Protein AF-A0A950QDT6-F1 (afdb_monomer_lite)

Radius of gyration: 15.55 Å; chains: 1; bounding box: 31×47×38 Å

pLDDT: mean 73.55, std 13.55, range [39.38, 89.19]

Structure (mmCIF, N/CA/C/O backbone):
data_AF-A0A950QDT6-F1
#
_entry.id   AF-A0A950QDT6-F1
#
loop_
_atom_site.group_PDB
_atom_site.id
_atom_si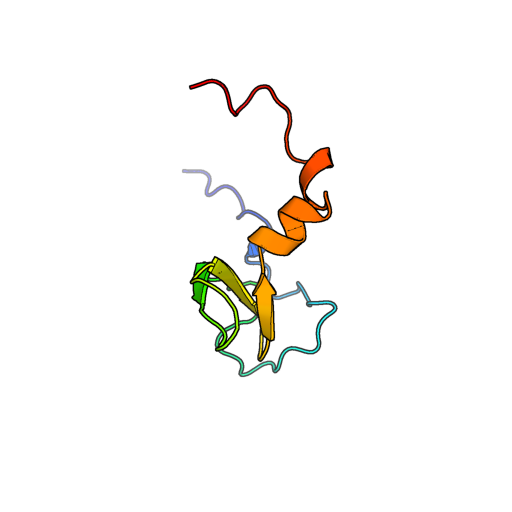te.type_symbol
_atom_site.label_atom_id
_atom_site.label_alt_id
_atom_site.label_comp_id
_atom_site.label_asym_id
_atom_site.label_entity_id
_atom_site.label_seq_id
_atom_site.pdbx_PDB_ins_code
_atom_site.Cartn_x
_atom_site.Cartn_y
_atom_site.Cartn_z
_atom_site.occupancy
_atom_site.B_iso_or_equiv
_atom_site.auth_seq_id
_atom_site.auth_comp_id
_atom_site.auth_asym_id
_atom_site.auth_atom_id
_atom_site.pdbx_PDB_model_num
ATOM 1 N N . MET A 1 1 ? -7.851 34.408 -4.966 1.00 41.06 1 MET A N 1
ATOM 2 C CA . MET A 1 1 ? -7.291 33.093 -4.607 1.00 41.06 1 MET A CA 1
ATOM 3 C C . MET A 1 1 ? -8.447 32.100 -4.614 1.00 41.06 1 MET A C 1
ATOM 5 O O . MET A 1 1 ? -9.191 32.061 -3.646 1.00 41.06 1 MET A O 1
ATOM 9 N N . ARG A 1 2 ? -8.721 31.420 -5.737 1.00 39.38 2 ARG A N 1
ATOM 10 C CA . ARG A 1 2 ? -9.671 30.298 -5.710 1.00 39.38 2 ARG A CA 1
ATOM 11 C C . ARG A 1 2 ? -8.895 29.134 -5.113 1.00 39.38 2 ARG A C 1
ATOM 13 O O . ARG A 1 2 ? -7.932 28.689 -5.726 1.00 39.38 2 ARG A O 1
ATOM 20 N N . VAL A 1 3 ? -9.239 28.753 -3.889 1.00 52.47 3 VAL A N 1
ATOM 21 C CA . VAL A 1 3 ? -8.857 27.445 -3.362 1.00 52.47 3 VAL A CA 1
ATOM 22 C C . VAL A 1 3 ? -9.602 26.467 -4.259 1.00 52.47 3 VAL A C 1
ATOM 24 O O . VAL A 1 3 ? -10.827 26.435 -4.226 1.00 52.47 3 VAL A O 1
ATOM 27 N N . SER A 1 4 ? -8.889 25.825 -5.181 1.00 54.16 4 SER A N 1
ATOM 28 C CA . SER A 1 4 ? -9.450 24.720 -5.949 1.00 54.16 4 SER A CA 1
ATOM 29 C C . SER A 1 4 ? -9.858 23.659 -4.935 1.00 54.16 4 SER A C 1
ATOM 31 O O . SER A 1 4 ? -9.029 23.271 -4.111 1.00 54.16 4 SER A O 1
ATOM 33 N N . ASP A 1 5 ? -11.134 23.280 -4.939 1.00 56.06 5 ASP A N 1
ATOM 34 C CA . ASP A 1 5 ? -11.663 22.205 -4.106 1.00 56.06 5 ASP A CA 1
ATOM 35 C C . ASP A 1 5 ? -10.743 20.981 -4.245 1.00 56.06 5 ASP A C 1
ATOM 37 O O . ASP A 1 5 ? -10.382 20.606 -5.363 1.00 56.06 5 ASP A O 1
ATOM 41 N N . GLY A 1 6 ? -10.270 20.464 -3.108 1.00 53.91 6 GLY A N 1
ATOM 42 C CA . GLY A 1 6 ? -9.207 19.462 -3.030 1.00 53.91 6 GLY A CA 1
ATOM 43 C C . GLY A 1 6 ? -9.448 18.256 -3.935 1.00 53.91 6 GLY A C 1
ATOM 44 O O . GLY A 1 6 ? -10.585 17.858 -4.193 1.00 53.91 6 GLY A O 1
ATOM 45 N N . ASP A 1 7 ? -8.357 17.671 -4.418 1.00 57.94 7 ASP A N 1
ATOM 46 C CA . ASP A 1 7 ? -8.362 16.348 -5.021 1.00 57.94 7 ASP A CA 1
ATOM 47 C C . ASP A 1 7 ? -9.122 15.388 -4.092 1.00 57.94 7 ASP A C 1
ATOM 49 O O . ASP A 1 7 ? -8.861 15.324 -2.894 1.00 57.94 7 ASP A O 1
ATOM 53 N N . GLY A 1 8 ? -10.125 14.672 -4.607 1.00 60.97 8 GLY A N 1
ATOM 54 C CA . GLY A 1 8 ? -11.076 13.900 -3.789 1.00 60.97 8 GLY A CA 1
ATOM 55 C C . GLY A 1 8 ? -10.469 12.809 -2.890 1.00 60.97 8 GLY A C 1
ATOM 56 O O . GLY A 1 8 ? -11.212 12.130 -2.197 1.00 60.97 8 GLY A O 1
ATOM 57 N N . THR A 1 9 ? -9.145 12.649 -2.875 1.00 60.75 9 THR A N 1
ATOM 58 C CA . THR A 1 9 ? -8.343 11.748 -2.036 1.00 60.75 9 THR A CA 1
ATOM 59 C C . THR A 1 9 ? -8.503 12.019 -0.536 1.00 60.75 9 THR A C 1
ATOM 61 O O . THR A 1 9 ? -8.453 11.082 0.257 1.00 60.75 9 THR A O 1
ATOM 64 N N . THR A 1 10 ? -8.761 13.271 -0.138 1.00 65.62 10 THR A N 1
ATOM 65 C CA . THR A 1 10 ? -8.911 13.661 1.280 1.00 65.62 10 THR A CA 1
ATOM 66 C C . THR A 1 10 ? -10.373 13.631 1.753 1.00 65.62 10 THR A C 1
ATOM 68 O O . THR A 1 10 ? -10.675 13.991 2.893 1.00 65.62 10 THR A O 1
ATOM 71 N N . ASP A 1 11 ? -11.321 13.213 0.904 1.00 74.12 11 ASP A N 1
ATOM 72 C CA . ASP A 1 11 ? -12.730 13.165 1.297 1.00 74.12 11 ASP A CA 1
ATOM 73 C C . ASP A 1 11 ? -12.947 12.083 2.369 1.00 74.12 11 ASP A C 1
ATOM 75 O O . ASP A 1 11 ? -12.736 10.885 2.157 1.00 74.12 11 ASP A O 1
ATOM 79 N N . LEU A 1 12 ? -13.397 12.513 3.550 1.00 69.44 12 LEU A N 1
ATOM 80 C CA . LEU A 1 12 ? -13.673 11.647 4.700 1.00 69.44 12 LEU A CA 1
ATOM 81 C C . LEU A 1 12 ? -14.831 10.667 4.444 1.00 69.44 12 LEU A C 1
ATOM 83 O O . LEU A 1 12 ? -15.037 9.739 5.223 1.00 69.44 12 LEU A O 1
ATOM 87 N N . ARG A 1 13 ? -15.595 10.858 3.359 1.00 73.75 13 ARG A N 1
ATOM 88 C CA . ARG A 1 13 ? -16.635 9.918 2.919 1.00 73.75 13 ARG A CA 1
ATOM 89 C C . ARG A 1 13 ? -16.080 8.719 2.160 1.00 73.75 13 ARG A C 1
ATOM 91 O O . ARG A 1 13 ? -16.816 7.751 1.973 1.00 73.75 13 ARG A O 1
ATOM 98 N N . LEU A 1 14 ? -14.823 8.765 1.713 1.00 70.50 14 LEU A N 1
ATOM 99 C CA . LEU A 1 14 ? -14.197 7.620 1.064 1.00 70.50 14 LEU A CA 1
ATOM 100 C C . LEU A 1 14 ? -14.005 6.486 2.069 1.00 70.50 14 LEU A C 1
ATOM 102 O O . LEU A 1 14 ? -13.494 6.663 3.175 1.00 70.50 14 LEU A O 1
ATOM 106 N N . GLN A 1 15 ? -14.433 5.301 1.657 1.00 73.00 15 GLN A N 1
ATOM 107 C CA . GLN A 1 15 ? -14.311 4.070 2.418 1.00 73.00 15 GLN A CA 1
ATOM 108 C C . GLN A 1 15 ? -13.444 3.114 1.608 1.00 73.00 15 GLN A C 1
ATOM 110 O O . GLN A 1 15 ? -13.653 2.948 0.403 1.00 73.00 15 GLN A O 1
ATOM 115 N N . SER A 1 16 ? -12.469 2.490 2.265 1.00 73.12 16 SER A N 1
ATOM 116 C CA . SER A 1 16 ? -11.736 1.398 1.638 1.00 73.12 16 SER A CA 1
ATOM 117 C C . SER A 1 16 ? -12.636 0.177 1.508 1.00 73.12 16 SER A C 1
ATOM 119 O O . SER A 1 16 ? -13.473 -0.096 2.365 1.00 73.12 16 SER A O 1
ATOM 121 N N . TRP A 1 17 ? -12.430 -0.588 0.441 1.00 79.12 17 TRP A N 1
ATOM 122 C CA . TRP A 1 17 ? -12.968 -1.941 0.328 1.00 79.12 17 TRP A CA 1
ATOM 123 C C . TRP A 1 17 ? -12.293 -2.901 1.324 1.00 79.12 17 TRP A C 1
ATOM 125 O O . TRP A 1 17 ? -12.841 -3.957 1.636 1.00 79.12 17 TRP A O 1
ATOM 135 N N . LEU A 1 18 ? -11.114 -2.532 1.840 1.00 74.00 18 LEU A N 1
ATOM 136 C CA . LEU A 1 18 ? -10.489 -3.197 2.976 1.00 74.00 18 LEU A CA 1
ATOM 137 C C . LEU A 1 18 ? -11.136 -2.711 4.280 1.00 74.00 18 LEU A C 1
ATOM 139 O O . LEU A 1 18 ? -11.327 -1.506 4.449 1.00 74.00 18 LEU A O 1
ATOM 143 N N . PRO A 1 19 ? -11.422 -3.612 5.234 1.00 74.12 19 PRO A N 1
ATOM 144 C CA . PRO A 1 19 ? -11.863 -3.206 6.558 1.00 74.12 19 PRO A CA 1
ATOM 145 C C . PRO A 1 19 ? -10.710 -2.471 7.252 1.00 74.12 19 PRO A C 1
ATOM 147 O O . PRO A 1 19 ? -9.709 -3.084 7.618 1.00 74.12 19 PRO A O 1
ATOM 150 N N . VAL A 1 20 ? -10.844 -1.155 7.399 1.00 73.06 20 VAL A N 1
ATOM 151 C CA . VAL A 1 20 ? -9.904 -0.305 8.136 1.00 73.06 20 VAL A CA 1
ATOM 152 C C . VAL A 1 20 ? -10.622 0.220 9.372 1.00 73.06 20 VAL A C 1
ATOM 154 O O . VAL A 1 20 ? -11.758 0.686 9.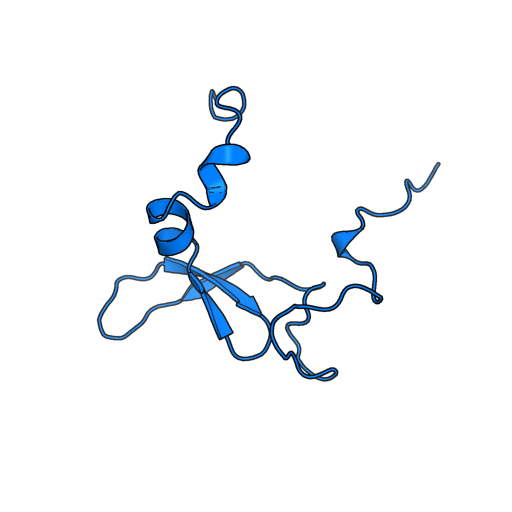280 1.00 73.06 20 VAL A O 1
ATOM 157 N N . SER A 1 21 ? -9.979 0.112 10.537 1.00 73.81 21 SER A N 1
ATOM 158 C CA . SER A 1 21 ? -10.528 0.666 11.776 1.00 73.81 21 SER A CA 1
ATOM 159 C C . SER A 1 21 ? -10.665 2.192 11.659 1.00 73.81 21 SER A C 1
ATOM 161 O O . SER A 1 21 ? -9.727 2.831 11.177 1.00 73.81 21 SER A O 1
ATOM 163 N N . PRO A 1 22 ? -11.767 2.801 12.139 1.00 69.00 22 PRO A N 1
ATOM 164 C CA . PRO A 1 22 ? -11.910 4.257 12.199 1.00 69.00 22 PRO A CA 1
ATOM 165 C C . PRO A 1 22 ? -10.820 4.954 13.027 1.00 69.00 22 PRO A C 1
ATOM 167 O O . PRO A 1 22 ? -10.588 6.142 12.839 1.00 69.00 22 PRO A O 1
ATOM 170 N N . GLU A 1 23 ? -10.169 4.223 13.938 1.00 73.94 23 GLU A N 1
ATOM 171 C CA . GLU A 1 23 ? -9.075 4.718 14.787 1.00 73.94 23 GLU A CA 1
ATOM 172 C C . GLU A 1 23 ? -7.680 4.373 14.242 1.00 73.94 23 GLU A C 1
ATOM 174 O O . GLU A 1 23 ? -6.683 4.580 14.925 1.00 73.94 23 GLU A O 1
ATOM 179 N N . SER A 1 24 ? -7.585 3.802 13.037 1.00 71.56 24 SER A N 1
ATOM 180 C CA . SER A 1 24 ? -6.287 3.504 12.429 1.00 71.56 24 SER A CA 1
ATOM 181 C C . SER A 1 24 ? -5.583 4.794 12.007 1.00 71.56 24 SER A C 1
ATOM 183 O O . SER A 1 24 ? -6.206 5.670 11.414 1.00 71.56 24 SER A O 1
ATOM 185 N N . ASP A 1 25 ? -4.267 4.869 12.220 1.00 73.31 25 ASP A N 1
ATOM 186 C CA . ASP A 1 25 ? -3.417 5.948 11.696 1.00 73.31 25 ASP A CA 1
ATOM 187 C C . ASP A 1 25 ? -3.295 5.923 10.154 1.00 73.31 25 ASP A C 1
ATOM 189 O O . ASP A 1 25 ? -2.810 6.881 9.545 1.00 73.31 25 ASP A O 1
ATOM 193 N N . PHE A 1 26 ? -3.763 4.843 9.509 1.00 78.19 26 PHE A N 1
ATOM 194 C CA . PHE A 1 26 ? -3.658 4.592 8.066 1.00 78.19 26 PHE A CA 1
ATOM 195 C C . PHE A 1 26 ? -5.031 4.402 7.385 1.00 78.19 26 PHE A C 1
ATOM 197 O O . PHE A 1 26 ? -5.295 3.339 6.806 1.00 78.19 26 PHE A O 1
ATOM 204 N N . PRO A 1 27 ? -5.950 5.387 7.456 1.00 75.38 27 PRO A N 1
ATOM 205 C CA . PRO A 1 27 ? -7.198 5.350 6.699 1.00 75.38 27 PRO A CA 1
ATOM 206 C C . PRO A 1 27 ? -6.933 5.492 5.188 1.00 75.38 27 PRO A C 1
ATOM 208 O O . PRO A 1 27 ? -5.841 5.864 4.774 1.00 75.38 27 PRO A O 1
ATOM 211 N N . ILE A 1 28 ? -7.932 5.245 4.330 1.00 77.06 28 ILE A N 1
ATOM 212 C CA . ILE A 1 28 ? -7.753 5.354 2.862 1.00 77.06 28 ILE A CA 1
ATOM 213 C C . ILE A 1 28 ? -7.337 6.760 2.399 1.00 77.06 28 ILE A C 1
ATOM 215 O O . ILE A 1 28 ? -6.754 6.916 1.333 1.00 77.06 28 ILE A O 1
ATOM 219 N N . GLN A 1 29 ? -7.614 7.774 3.213 1.00 76.19 29 GLN A N 1
ATOM 220 C CA . GLN A 1 29 ? -7.204 9.158 3.001 1.00 76.19 29 GLN A CA 1
ATOM 221 C C . GLN A 1 29 ? -5.713 9.391 3.297 1.00 76.19 29 GLN A C 1
ATOM 223 O O . GLN A 1 29 ? -5.150 10.390 2.862 1.00 76.19 29 GLN A O 1
ATOM 228 N N . ASN A 1 30 ? -5.071 8.494 4.048 1.00 71.75 30 ASN A N 1
ATOM 229 C CA . ASN A 1 30 ? -3.673 8.585 4.446 1.00 71.75 30 ASN A CA 1
ATOM 230 C C . ASN A 1 30 ? -2.943 7.312 4.009 1.00 71.75 30 ASN A C 1
ATOM 232 O O . ASN A 1 30 ? -2.882 6.323 4.737 1.00 71.75 30 ASN A O 1
ATOM 236 N N . LEU A 1 31 ? -2.398 7.357 2.795 1.00 78.12 31 LEU A N 1
ATOM 237 C CA . LEU A 1 31 ? -1.658 6.266 2.167 1.00 78.12 31 LEU A CA 1
ATOM 238 C C . LEU A 1 31 ? -0.156 6.598 2.135 1.00 78.12 31 LEU A C 1
ATOM 240 O O . LEU A 1 31 ? 0.367 6.960 1.077 1.00 78.12 31 LEU A O 1
ATOM 244 N N . PRO A 1 32 ? 0.562 6.531 3.275 1.00 81.75 32 PRO A N 1
ATOM 245 C CA . PRO A 1 32 ? 1.981 6.840 3.304 1.00 81.75 32 PRO A CA 1
ATOM 246 C C . PRO A 1 32 ? 2.775 5.778 2.544 1.00 81.75 32 PRO A C 1
ATOM 248 O O . PRO A 1 32 ? 2.572 4.572 2.710 1.00 81.75 32 PRO A O 1
ATOM 251 N N . PHE A 1 33 ? 3.733 6.243 1.747 1.00 83.06 33 PHE A N 1
ATOM 252 C CA . PHE A 1 33 ? 4.729 5.381 1.130 1.00 83.06 33 PHE A CA 1
ATOM 253 C C . PHE A 1 33 ? 5.798 5.026 2.161 1.00 83.06 33 PHE A C 1
ATOM 255 O O . PHE A 1 33 ? 6.409 5.904 2.771 1.00 83.06 33 PHE A O 1
ATOM 262 N N . GLY A 1 34 ? 6.035 3.733 2.335 1.00 83.38 34 GLY A N 1
ATOM 263 C CA . GLY A 1 34 ? 7.060 3.195 3.215 1.00 83.38 34 GLY A CA 1
ATOM 264 C C . GLY A 1 34 ? 7.908 2.157 2.494 1.00 83.38 34 GLY A C 1
ATOM 265 O O . GLY A 1 34 ? 7.460 1.506 1.552 1.00 83.38 34 GLY A O 1
ATOM 266 N N . SER A 1 35 ? 9.145 1.979 2.945 1.00 85.56 35 SER A N 1
ATOM 267 C CA . SER A 1 35 ? 9.930 0.798 2.595 1.00 85.56 35 SER A CA 1
ATOM 268 C C . SER A 1 35 ? 9.665 -0.294 3.624 1.00 85.56 35 SER A C 1
ATOM 270 O O . SER A 1 35 ? 9.829 -0.050 4.821 1.00 85.56 35 SER A O 1
ATOM 272 N N . PHE A 1 36 ? 9.298 -1.490 3.182 1.00 86.31 36 PHE A N 1
ATOM 273 C CA . PHE A 1 36 ? 9.101 -2.646 4.051 1.00 86.31 36 PHE A CA 1
ATOM 274 C C . PHE A 1 36 ? 9.955 -3.817 3.566 1.00 86.31 36 PHE A C 1
ATOM 276 O O . PHE A 1 36 ? 10.307 -3.906 2.391 1.00 86.31 36 PHE A O 1
ATOM 283 N N . SER A 1 37 ? 10.297 -4.721 4.475 1.00 84.12 37 SER A N 1
ATOM 284 C CA . SER A 1 37 ? 11.066 -5.933 4.189 1.00 84.12 37 SER A CA 1
ATOM 285 C C . SER A 1 37 ? 10.392 -7.118 4.863 1.00 84.12 37 SER A C 1
ATOM 287 O O . SER A 1 37 ? 9.938 -6.996 6.002 1.00 84.12 37 SER A O 1
ATOM 289 N N . THR A 1 38 ? 10.355 -8.262 4.189 1.00 83.44 38 THR A N 1
ATOM 290 C CA . THR A 1 38 ? 9.942 -9.536 4.798 1.00 83.44 38 THR A CA 1
ATOM 291 C C . THR A 1 38 ? 11.167 -10.445 4.912 1.00 83.44 38 THR A C 1
ATOM 293 O O . THR A 1 38 ? 12.143 -10.206 4.205 1.00 83.44 38 THR A O 1
ATOM 296 N N . PRO A 1 39 ? 11.167 -11.463 5.792 1.00 85.25 39 PRO A N 1
ATOM 297 C CA . PRO A 1 39 ? 12.339 -12.322 5.994 1.00 85.25 39 PRO A CA 1
ATOM 298 C C . PRO A 1 39 ? 12.886 -12.951 4.704 1.00 85.25 39 PRO A C 1
ATOM 300 O O . PRO A 1 39 ? 14.087 -13.173 4.593 1.00 85.25 39 PRO A O 1
ATOM 303 N N . ASP A 1 40 ? 12.006 -13.189 3.729 1.00 84.00 40 ASP A N 1
ATOM 304 C CA . ASP A 1 40 ? 12.307 -13.882 2.477 1.00 84.00 40 ASP A CA 1
ATOM 305 C C . ASP A 1 40 ? 12.447 -12.939 1.264 1.00 84.00 40 ASP A C 1
ATOM 307 O O . ASP A 1 40 ? 12.554 -13.406 0.129 1.00 84.00 40 ASP A O 1
ATOM 311 N N . ALA A 1 41 ? 12.417 -11.614 1.458 1.00 80.06 41 ALA A N 1
ATOM 312 C CA . ALA A 1 41 ? 12.462 -10.656 0.355 1.00 80.06 41 ALA A CA 1
ATOM 313 C C . ALA A 1 41 ? 13.255 -9.384 0.675 1.00 80.06 41 ALA A C 1
ATOM 315 O O . ALA A 1 41 ? 13.149 -8.820 1.765 1.00 80.06 41 ALA A O 1
ATOM 316 N N . ASP A 1 42 ? 13.963 -8.883 -0.341 1.00 85.75 42 ASP A N 1
ATOM 317 C CA . ASP A 1 42 ? 14.629 -7.579 -0.299 1.00 85.75 42 ASP A CA 1
ATOM 318 C C . ASP A 1 42 ? 13.652 -6.441 0.047 1.00 85.75 42 ASP A C 1
ATOM 320 O O . ASP A 1 42 ? 12.455 -6.558 -0.237 1.00 85.75 42 ASP A O 1
ATOM 324 N N . PRO A 1 43 ? 14.135 -5.320 0.619 1.00 86.12 43 PRO A N 1
ATOM 325 C CA . PRO A 1 43 ? 13.304 -4.157 0.910 1.00 86.12 43 PRO A CA 1
ATOM 326 C C . PRO A 1 43 ? 12.589 -3.628 -0.341 1.00 86.12 43 PRO A C 1
ATOM 328 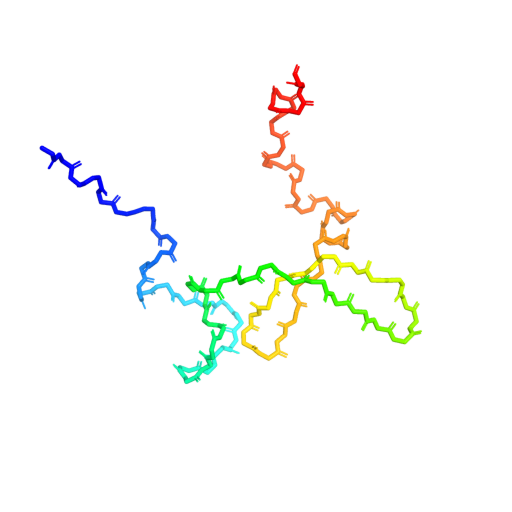O O . PRO A 1 43 ? 13.225 -3.351 -1.360 1.00 86.12 43 PRO A O 1
ATOM 331 N N . ARG A 1 44 ? 11.267 -3.446 -0.261 1.00 87.19 44 ARG A N 1
ATOM 332 C CA . ARG A 1 44 ? 10.422 -2.935 -1.356 1.00 87.19 44 ARG A CA 1
ATOM 333 C C . ARG A 1 44 ? 9.609 -1.736 -0.897 1.00 87.19 44 ARG A C 1
ATOM 335 O O . ARG A 1 44 ? 9.404 -1.525 0.297 1.00 87.19 44 ARG A O 1
ATOM 342 N N . ILE A 1 45 ? 9.135 -0.953 -1.862 1.00 88.38 45 ILE A N 1
ATOM 343 C CA . ILE A 1 45 ? 8.212 0.148 -1.592 1.00 88.38 45 ILE A CA 1
ATOM 344 C C . ILE A 1 45 ? 6.799 -0.416 -1.468 1.00 88.38 45 ILE A C 1
ATOM 346 O O . ILE A 1 45 ? 6.335 -1.162 -2.332 1.00 88.38 45 ILE A O 1
ATOM 350 N N . GLY A 1 46 ? 6.118 -0.032 -0.398 1.00 88.56 46 GLY A N 1
ATOM 351 C CA . GLY A 1 46 ? 4.725 -0.357 -0.166 1.00 88.56 46 GLY A CA 1
ATOM 352 C C . GLY A 1 46 ? 3.949 0.817 0.410 1.00 88.56 46 GLY A C 1
ATOM 353 O O . GLY A 1 46 ? 4.518 1.832 0.811 1.00 88.56 46 GLY A O 1
ATOM 354 N N . ILE A 1 47 ? 2.633 0.667 0.436 1.00 89.19 47 ILE A N 1
ATOM 355 C CA . ILE A 1 47 ? 1.705 1.635 1.020 1.00 89.19 47 ILE A CA 1
ATOM 356 C C . ILE A 1 47 ? 1.019 0.976 2.211 1.00 89.19 47 ILE A C 1
ATOM 358 O O . ILE A 1 47 ? 0.451 -0.105 2.062 1.00 89.19 47 ILE A O 1
ATOM 362 N N . ALA A 1 48 ? 1.050 1.613 3.379 1.00 85.31 48 ALA A N 1
ATOM 363 C CA . ALA A 1 48 ? 0.298 1.132 4.535 1.00 85.31 48 ALA A CA 1
ATOM 364 C C . ALA A 1 48 ? -1.188 1.506 4.407 1.00 85.31 48 ALA A C 1
ATOM 366 O O . ALA A 1 48 ? -1.517 2.643 4.077 1.00 85.31 48 ALA A O 1
ATOM 367 N N . ILE A 1 49 ? -2.080 0.548 4.669 1.00 82.88 49 ILE A N 1
ATOM 368 C CA . ILE A 1 49 ? -3.531 0.751 4.726 1.00 82.88 49 ILE A CA 1
ATOM 369 C C . ILE A 1 49 ? -4.137 -0.120 5.831 1.00 82.88 49 ILE A C 1
ATOM 371 O O . ILE A 1 49 ? -4.129 -1.353 5.758 1.00 82.88 49 ILE A O 1
ATOM 375 N N . GLY A 1 50 ? -4.667 0.521 6.872 1.00 81.94 50 GLY A N 1
ATOM 376 C CA . GLY A 1 50 ? -5.058 -0.159 8.104 1.00 81.94 50 GLY A CA 1
ATOM 377 C C . GLY A 1 50 ? -3.913 -1.006 8.667 1.00 81.94 50 GLY A C 1
ATOM 378 O O . GLY A 1 50 ? -2.809 -0.513 8.876 1.00 81.94 50 GLY A O 1
ATOM 379 N N . ASP A 1 51 ? -4.170 -2.305 8.830 1.00 82.62 51 ASP A N 1
ATOM 380 C CA . ASP A 1 51 ? -3.202 -3.285 9.346 1.00 82.62 51 ASP A CA 1
ATOM 381 C C . ASP A 1 51 ? -2.462 -4.055 8.233 1.00 82.62 51 ASP A C 1
ATOM 383 O O . ASP A 1 51 ? -1.889 -5.122 8.467 1.00 82.62 51 ASP A O 1
ATOM 387 N N . ARG A 1 52 ? -2.524 -3.578 6.982 1.00 83.38 52 ARG A N 1
ATOM 388 C CA . ARG A 1 52 ? -1.906 -4.235 5.821 1.00 83.38 52 ARG A CA 1
ATOM 389 C C . ARG A 1 52 ? -0.971 -3.293 5.075 1.00 83.38 52 ARG A C 1
ATOM 391 O O . ARG A 1 52 ? -1.088 -2.076 5.153 1.00 83.38 52 ARG A O 1
ATOM 398 N N . ILE A 1 53 ? -0.059 -3.883 4.305 1.00 86.88 53 ILE A N 1
ATOM 399 C CA . ILE A 1 53 ? 0.840 -3.164 3.402 1.00 86.88 53 ILE A CA 1
ATOM 400 C C . ILE A 1 53 ? 0.561 -3.642 1.976 1.00 86.88 53 ILE A C 1
ATOM 402 O O . ILE A 1 53 ? 0.576 -4.843 1.705 1.00 86.88 53 ILE A O 1
ATOM 406 N N . LEU A 1 54 ? 0.296 -2.704 1.071 1.00 85.75 54 LEU A N 1
ATOM 407 C CA . LEU A 1 54 ? 0.216 -2.943 -0.364 1.00 85.75 54 LEU A CA 1
ATOM 408 C C . LEU A 1 54 ? 1.627 -2.922 -0.957 1.00 85.75 54 LEU A C 1
ATOM 410 O O . LEU A 1 54 ? 2.283 -1.885 -0.936 1.00 85.75 54 LEU A O 1
ATOM 414 N N . ASP A 1 55 ? 2.079 -4.048 -1.507 1.00 88.44 55 ASP A N 1
ATOM 415 C CA . ASP A 1 55 ? 3.358 -4.156 -2.216 1.00 88.44 55 ASP A CA 1
ATOM 416 C C . ASP A 1 55 ? 3.239 -3.572 -3.632 1.00 88.44 55 ASP A C 1
ATOM 418 O O . ASP A 1 55 ? 2.596 -4.158 -4.508 1.00 88.44 55 ASP A O 1
ATOM 422 N N . LEU A 1 56 ? 3.879 -2.422 -3.868 1.00 85.12 56 LEU A N 1
ATOM 423 C CA . LEU A 1 56 ? 3.839 -1.760 -5.174 1.00 85.12 56 LEU A CA 1
ATOM 424 C C . LEU A 1 56 ? 4.670 -2.487 -6.229 1.00 85.12 56 LEU A C 1
ATOM 426 O O . LEU A 1 56 ? 4.343 -2.421 -7.411 1.00 85.12 56 LEU A O 1
ATOM 430 N N . HIS A 1 57 ? 5.731 -3.184 -5.825 1.00 85.81 57 HIS A N 1
ATOM 431 C CA . HIS A 1 57 ? 6.575 -3.927 -6.752 1.00 85.81 57 HIS A CA 1
ATOM 432 C C . HIS A 1 57 ? 5.811 -5.114 -7.340 1.00 85.81 57 HIS A C 1
ATOM 434 O O . HIS A 1 57 ? 5.826 -5.327 -8.551 1.00 85.81 57 HIS A O 1
ATOM 440 N N . ASN A 1 58 ? 5.096 -5.853 -6.490 1.00 86.94 58 ASN A N 1
ATOM 441 C CA . ASN A 1 58 ? 4.262 -6.962 -6.938 1.00 86.94 58 ASN A CA 1
ATOM 442 C C . ASN A 1 58 ? 3.055 -6.463 -7.752 1.00 86.94 58 ASN A C 1
ATOM 444 O O . ASN A 1 58 ? 2.789 -6.981 -8.832 1.00 86.94 58 ASN A O 1
ATOM 448 N N . ALA A 1 59 ? 2.391 -5.391 -7.301 1.00 86.19 59 ALA A N 1
ATOM 449 C CA . ALA A 1 59 ? 1.284 -4.781 -8.039 1.00 86.19 59 ALA A CA 1
ATOM 450 C C . ALA A 1 59 ? 1.692 -4.314 -9.450 1.00 86.19 59 ALA A C 1
ATOM 452 O O . ALA A 1 59 ? 0.952 -4.536 -10.409 1.00 86.19 59 ALA A O 1
ATOM 453 N N . ALA A 1 60 ? 2.888 -3.733 -9.593 1.00 85.25 60 ALA A N 1
ATOM 454 C CA . ALA A 1 60 ? 3.446 -3.366 -10.892 1.00 85.25 60 ALA A CA 1
ATOM 455 C C . ALA A 1 60 ? 3.789 -4.594 -11.747 1.00 85.25 60 ALA A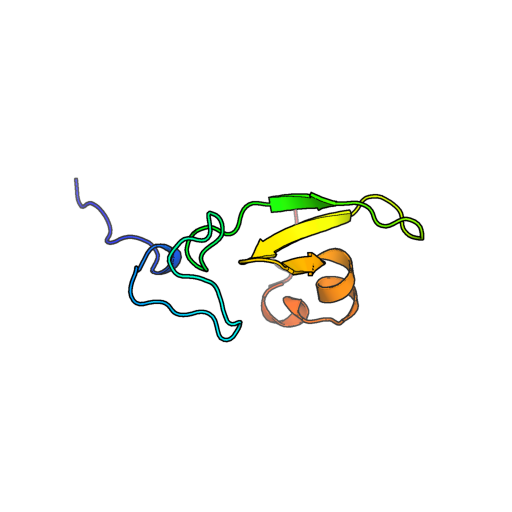 C 1
ATOM 457 O O . ALA A 1 60 ? 3.445 -4.630 -12.923 1.00 85.25 60 ALA A O 1
ATOM 458 N N . GLY A 1 61 ? 4.409 -5.626 -11.165 1.00 84.50 61 GLY A N 1
ATOM 459 C CA . GLY A 1 61 ? 4.698 -6.880 -11.872 1.00 84.50 61 GLY A CA 1
ATOM 460 C C . GLY A 1 61 ? 3.442 -7.631 -12.335 1.00 84.50 61 GLY A C 1
ATOM 461 O O . GLY A 1 61 ? 3.491 -8.351 -13.329 1.00 84.50 61 GLY A O 1
ATOM 462 N N . ALA A 1 62 ? 2.318 -7.436 -11.644 1.00 87.12 62 ALA A N 1
ATOM 463 C CA . ALA A 1 62 ? 1.009 -7.972 -12.004 1.00 87.12 62 ALA A CA 1
ATOM 464 C C . ALA A 1 62 ? 0.261 -7.136 -13.064 1.00 87.12 62 ALA A C 1
ATOM 466 O O . ALA A 1 62 ? -0.852 -7.504 -13.437 1.00 87.12 62 ALA A O 1
ATOM 467 N N . GLY A 1 63 ? 0.838 -6.023 -13.534 1.00 84.00 63 GLY A N 1
ATOM 468 C CA . GLY A 1 63 ? 0.240 -5.158 -14.556 1.00 84.00 63 GLY A CA 1
ATOM 469 C C . GLY A 1 63 ? -0.916 -4.283 -14.059 1.00 84.00 63 GLY A C 1
ATOM 470 O O . GLY A 1 63 ? -1.655 -3.722 -14.861 1.00 84.00 63 GLY A O 1
ATOM 471 N N . LEU A 1 64 ? -1.095 -4.119 -12.740 1.00 82.88 64 LEU A N 1
ATOM 472 C CA . LEU A 1 64 ? -2.207 -3.329 -12.177 1.00 82.88 64 LEU A CA 1
ATOM 473 C C . LEU A 1 64 ? -2.108 -1.824 -12.477 1.00 82.88 64 LEU A C 1
ATOM 475 O O . LEU A 1 64 ? -3.073 -1.090 -12.270 1.00 82.88 64 LEU A O 1
ATOM 479 N N . PHE A 1 65 ? -0.947 -1.364 -12.947 1.00 78.69 65 PHE A N 1
ATOM 480 C CA . PHE A 1 65 ? -0.688 0.029 -13.313 1.00 78.69 65 PHE A CA 1
ATOM 481 C C . PHE A 1 65 ? -0.563 0.239 -14.829 1.00 78.69 65 PHE A C 1
ATOM 483 O O . PHE A 1 65 ? -0.306 1.361 -15.265 1.00 78.69 65 PHE A O 1
ATOM 490 N N . ASP A 1 66 ? -0.766 -0.796 -15.645 1.00 78.06 66 ASP A N 1
ATOM 491 C CA . ASP A 1 66 ? -0.515 -0.718 -17.089 1.00 78.06 66 ASP A CA 1
ATOM 492 C C . ASP A 1 66 ? -1.440 0.293 -17.789 1.00 78.06 66 ASP A C 1
ATOM 494 O O . ASP A 1 66 ? -1.013 0.979 -18.717 1.00 78.06 66 ASP A O 1
ATOM 498 N N . ASP A 1 67 ? -2.667 0.471 -17.287 1.00 69.81 67 ASP A N 1
ATOM 499 C CA . ASP A 1 67 ? -3.644 1.431 -17.819 1.00 69.81 67 ASP A CA 1
ATOM 500 C C . ASP A 1 67 ? -3.396 2.890 -17.389 1.00 69.81 67 ASP A C 1
ATOM 502 O O . ASP A 1 67 ? -3.909 3.815 -18.020 1.00 69.81 67 ASP A O 1
ATOM 506 N N . CYS A 1 68 ? -2.622 3.132 -16.323 1.00 62.53 68 CYS A N 1
ATOM 507 C CA . CYS A 1 68 ? -2.307 4.493 -15.861 1.00 62.53 68 CYS A CA 1
ATOM 508 C C . CYS A 1 68 ? -0.975 5.022 -16.408 1.00 62.53 68 CYS A C 1
ATOM 510 O O . CYS A 1 68 ? -0.743 6.233 -16.423 1.00 62.53 68 CYS A O 1
ATOM 512 N N . CYS A 1 69 ? -0.113 4.130 -16.901 1.00 54.06 69 CYS A N 1
ATOM 513 C CA . CYS A 1 69 ? 1.116 4.492 -17.586 1.00 54.06 69 CYS A CA 1
ATOM 514 C C . CYS A 1 69 ? 0.821 4.907 -19.031 1.00 54.06 69 CYS A C 1
ATOM 516 O O . CYS A 1 69 ? 1.169 4.207 -19.983 1.00 54.06 69 CYS A O 1
ATOM 518 N N . ASP A 1 70 ? 0.256 6.102 -19.212 1.00 51.59 70 ASP A N 1
ATOM 519 C CA . ASP A 1 70 ? 0.413 6.786 -20.489 1.00 51.59 70 ASP A CA 1
ATOM 520 C C . ASP A 1 70 ? 1.922 6.991 -20.713 1.00 51.59 70 ASP A C 1
ATOM 522 O O . ASP A 1 70 ? 2.608 7.731 -19.997 1.00 51.59 70 ASP A O 1
ATOM 526 N N . ARG A 1 71 ? 2.472 6.259 -21.687 1.00 50.88 71 ARG A N 1
ATOM 527 C CA . ARG A 1 71 ? 3.913 6.148 -21.986 1.00 50.88 71 ARG A CA 1
ATOM 528 C C . ARG A 1 71 ? 4.569 7.491 -22.342 1.00 50.88 71 ARG A C 1
ATOM 530 O O . ARG A 1 71 ? 5.777 7.536 -22.574 1.00 50.88 71 ARG A O 1
ATOM 537 N N . ALA A 1 72 ? 3.782 8.563 -22.409 1.00 52.22 72 ALA A N 1
ATOM 538 C CA . ALA A 1 72 ? 4.202 9.929 -22.666 1.00 52.22 72 ALA A CA 1
ATOM 539 C C . ALA A 1 72 ? 4.888 10.620 -21.469 1.00 52.22 72 ALA A C 1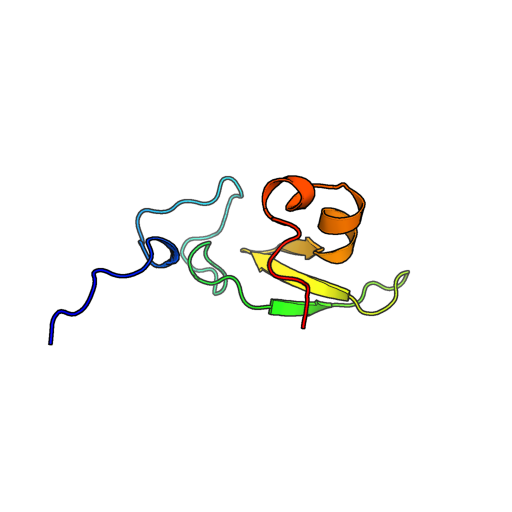
ATOM 541 O O . ALA A 1 72 ? 5.722 11.488 -21.708 1.00 52.22 72 ALA A O 1
ATOM 542 N N . LEU A 1 73 ? 4.609 10.241 -20.212 1.00 53.31 73 LEU A N 1
ATOM 543 C CA . LEU A 1 73 ? 5.166 10.936 -19.0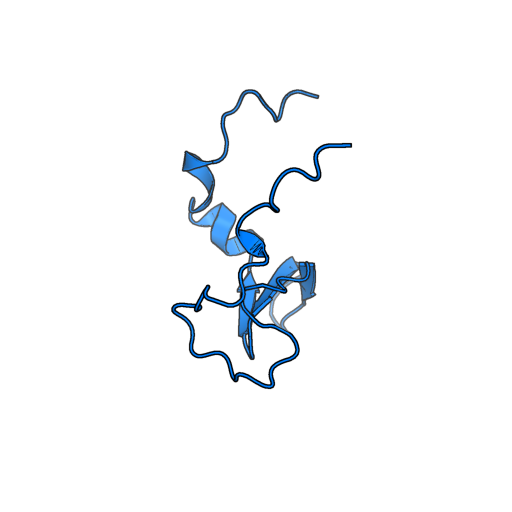31 1.00 53.31 73 LEU A CA 1
ATOM 544 C C . LEU A 1 73 ? 6.499 10.369 -18.510 1.00 53.31 73 LEU A C 1
ATOM 546 O O . LEU A 1 73 ? 7.163 11.015 -17.707 1.00 53.31 73 LEU A O 1
ATOM 550 N N . LEU A 1 74 ? 6.928 9.194 -18.984 1.00 53.94 74 LEU A N 1
ATOM 551 C CA . LEU A 1 74 ? 8.207 8.571 -18.599 1.00 53.94 74 LEU A CA 1
ATOM 552 C C . LEU A 1 74 ? 9.373 8.911 -19.547 1.00 53.94 74 LEU A C 1
ATOM 554 O O . LEU A 1 74 ? 10.439 8.299 -19.466 1.00 53.94 74 LEU A O 1
ATOM 558 N N . ARG A 1 75 ? 9.203 9.885 -20.448 1.00 41.03 75 ARG A N 1
ATOM 559 C CA . ARG A 1 75 ? 10.331 10.494 -21.164 1.00 41.03 75 ARG A CA 1
ATOM 560 C C . ARG A 1 75 ? 10.771 11.739 -20.397 1.00 41.03 75 ARG A C 1
ATOM 562 O O . ARG A 1 75 ? 10.028 12.712 -20.344 1.00 41.03 75 ARG A O 1
ATOM 569 N N . ALA A 1 76 ? 11.943 11.613 -19.777 1.00 41.34 76 ALA A N 1
ATOM 570 C CA . ALA A 1 76 ? 12.694 12.675 -19.114 1.00 41.34 76 ALA A CA 1
ATOM 571 C C . ALA A 1 76 ? 12.889 13.920 -19.992 1.00 41.34 76 ALA A C 1
ATOM 573 O O . ALA A 1 76 ? 12.962 13.758 -21.235 1.00 41.34 76 ALA A O 1
#

Foldseek 3Di:
DPPDDDDCLQPPPDADPDDADPPAPADSSRFDWDWDDDPPDDTAIWTDHHPDTHGPVVCVVVCVCVVVCPVVPPPD

Sequence (76 aa):
MRVSDGDGTTDLRLQSWLPVSPESDFPIQNLPFGSFSTPDADPRIGIAIGDRILDLHNAAGAGLFDDCCDRALLRA

Secondary structure (DSSP, 8-state):
---PPPPGGG-TT---SS---TT-S--TT---EEEEEETTEEEEEEEEETTEEEEHHHHHHTTTTTTT--TTTT--